Protein AF-A0A841EJ86-F1 (afdb_monomer_lite)

Radius of gyration: 20.36 Å; chains: 1; bounding box: 58×32×57 Å

Sequence (121 aa):
MKILSAFILLLLFTLSLSCKDEEVSPQKAILGKWELVGIGNGKVEISANLKWYDEYLEDSILLQHEYSRGKIVKTKYYWESNGFLNTDGTTYKCVFYKDTMQLDYAHANALFMTLFYKRVK

Structure (mmCIF, N/CA/C/O backbone):
data_AF-A0A841EJ86-F1
#
_entry.id   AF-A0A841EJ86-F1
#
loop_
_atom_site.group_PDB
_atom_site.id
_atom_site.type_symbol
_atom_site.label_atom_id
_atom_site.label_alt_id
_atom_site.label_comp_id
_atom_site.label_asym_id
_atom_site.label_entity_id
_atom_site.label_seq_id
_atom_site.pdbx_PDB_ins_code
_atom_site.Cartn_x
_atom_site.Cartn_y
_atom_site.Cartn_z
_atom_site.occupancy
_atom_site.B_iso_or_equiv
_atom_site.auth_seq_id
_atom_site.auth_comp_id
_atom_site.auth_asym_id
_atom_site.auth_atom_id
_atom_site.pdbx_PDB_model_num
ATOM 1 N N . MET A 1 1 ? -39.566 -19.416 -39.316 1.00 54.56 1 MET A N 1
ATOM 2 C CA . MET A 1 1 ? -38.544 -18.344 -39.430 1.00 54.56 1 MET A CA 1
ATOM 3 C C . MET A 1 1 ? -38.637 -17.246 -38.361 1.00 54.56 1 MET A C 1
ATOM 5 O O . MET A 1 1 ? -37.594 -16.740 -37.985 1.00 54.56 1 MET A O 1
ATOM 9 N N . LYS A 1 2 ? -39.816 -16.884 -37.818 1.00 57.81 2 LYS A N 1
ATOM 10 C CA . LYS A 1 2 ? -39.936 -15.785 -36.827 1.00 57.81 2 LYS A CA 1
ATOM 11 C C . LYS A 1 2 ? -39.357 -16.097 -35.429 1.00 57.81 2 LYS A C 1
ATOM 13 O O . LYS A 1 2 ? -38.797 -15.214 -34.796 1.00 57.81 2 LYS A O 1
ATOM 18 N N . ILE A 1 3 ? -39.439 -17.352 -34.978 1.00 62.75 3 ILE A N 1
ATOM 19 C CA . ILE A 1 3 ? -39.014 -17.773 -33.623 1.00 62.75 3 ILE A CA 1
ATOM 20 C C . ILE A 1 3 ? -37.482 -17.821 -33.488 1.00 62.75 3 ILE A C 1
ATOM 22 O O . ILE A 1 3 ? -36.939 -17.371 -32.485 1.00 62.75 3 ILE A O 1
ATOM 26 N N . LEU A 1 4 ? -36.779 -18.288 -34.528 1.00 67.12 4 LEU A N 1
ATOM 27 C CA . LEU A 1 4 ? -35.311 -18.350 -34.548 1.00 67.12 4 LEU A CA 1
ATOM 28 C C . LEU A 1 4 ? -34.688 -16.945 -34.465 1.00 67.12 4 LEU A C 1
ATOM 30 O O . LEU A 1 4 ? -33.714 -16.734 -33.752 1.00 67.12 4 LEU A O 1
ATOM 34 N N . SER A 1 5 ? -35.306 -15.968 -35.137 1.00 70.06 5 SER A N 1
ATOM 35 C CA . SER A 1 5 ? -34.858 -14.572 -35.121 1.00 70.06 5 SER A CA 1
ATOM 36 C C . SER A 1 5 ? -35.024 -13.915 -33.748 1.00 70.06 5 SER A C 1
ATOM 38 O O . SER A 1 5 ? -34.175 -13.122 -33.351 1.00 70.06 5 SER A O 1
ATOM 40 N N . ALA A 1 6 ? -36.087 -14.255 -33.010 1.00 72.12 6 ALA A N 1
ATOM 41 C CA . ALA A 1 6 ? -36.310 -13.749 -31.656 1.00 72.12 6 ALA A CA 1
ATOM 42 C C . ALA A 1 6 ? -35.306 -14.340 -30.651 1.00 72.12 6 ALA A C 1
ATOM 44 O O . ALA A 1 6 ? -34.808 -13.627 -29.784 1.00 72.12 6 ALA A O 1
ATOM 45 N N . PHE A 1 7 ? -34.957 -15.621 -30.809 1.00 75.75 7 PHE A N 1
ATOM 46 C CA . PHE A 1 7 ? -33.970 -16.297 -29.964 1.00 75.75 7 PHE A CA 1
ATOM 47 C C . PHE A 1 7 ? -32.558 -15.719 -30.133 1.00 75.75 7 PHE A C 1
ATOM 49 O O . PHE A 1 7 ? -31.850 -15.516 -29.150 1.00 75.75 7 PHE A O 1
ATOM 56 N N . ILE A 1 8 ? -32.170 -15.397 -31.371 1.00 79.38 8 ILE A N 1
ATOM 57 C CA . ILE A 1 8 ? -30.879 -14.762 -31.671 1.00 79.38 8 ILE A CA 1
ATOM 58 C C . ILE A 1 8 ? -30.817 -13.349 -31.073 1.00 79.38 8 ILE A C 1
ATOM 60 O O . ILE A 1 8 ? -29.804 -12.986 -30.479 1.00 79.38 8 ILE A O 1
ATOM 64 N N . LEU A 1 9 ? -31.903 -12.570 -31.160 1.00 76.19 9 LEU A N 1
ATOM 65 C CA . LEU A 1 9 ? -31.963 -11.236 -30.551 1.00 76.19 9 LEU A CA 1
ATOM 66 C C . LEU A 1 9 ? -31.848 -11.292 -29.019 1.00 76.19 9 LEU A C 1
ATOM 68 O O . LEU A 1 9 ? -31.169 -10.455 -28.430 1.00 76.19 9 LEU A O 1
ATOM 72 N N . LEU A 1 10 ? -32.476 -12.287 -28.384 1.00 75.25 10 LEU A N 1
ATOM 73 C CA . LEU A 1 10 ? -32.421 -12.490 -26.935 1.00 75.25 10 LEU A CA 1
ATOM 74 C C . LEU A 1 10 ? -31.005 -12.873 -26.468 1.00 75.25 10 LEU A C 1
ATOM 76 O O . LEU A 1 10 ? -30.510 -12.306 -25.498 1.00 75.25 10 LEU A O 1
ATOM 80 N N . LEU A 1 11 ? -30.327 -13.768 -27.196 1.00 71.75 11 LEU A N 1
ATOM 81 C CA . LEU A 1 11 ? -28.929 -14.145 -26.938 1.00 71.75 11 LEU A CA 1
ATOM 82 C C . LEU A 1 11 ? -27.973 -12.949 -27.074 1.00 71.75 11 LEU A C 1
ATOM 84 O O . LEU A 1 11 ? -27.108 -12.750 -26.220 1.00 71.75 11 LEU A O 1
ATOM 88 N N . LEU A 1 12 ? -28.168 -12.105 -28.092 1.00 70.06 12 LEU A N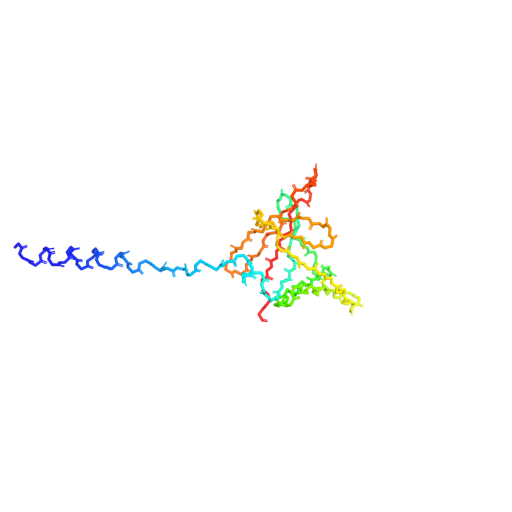 1
ATOM 89 C CA . LEU A 1 12 ? -27.387 -10.876 -28.270 1.00 70.06 12 LEU A CA 1
ATOM 90 C C . LEU A 1 12 ? -27.630 -9.858 -27.145 1.00 70.06 12 LEU A C 1
ATOM 92 O O . LEU A 1 12 ? -26.693 -9.181 -26.727 1.00 70.06 12 LEU A O 1
ATOM 96 N N . PHE A 1 13 ? -28.851 -9.785 -26.606 1.00 67.31 13 PHE A N 1
ATOM 97 C CA . PHE A 1 13 ? -29.176 -8.904 -25.478 1.00 67.31 13 PHE A CA 1
ATOM 98 C C . PHE A 1 13 ? -28.584 -9.391 -24.147 1.00 67.31 13 PHE A C 1
ATOM 100 O O . PHE A 1 13 ? -28.262 -8.585 -23.281 1.00 67.31 13 PHE A O 1
ATOM 107 N N . THR A 1 14 ? -28.394 -10.702 -23.972 1.00 67.00 14 THR A N 1
ATOM 108 C CA . THR A 1 14 ? -27.728 -11.240 -22.771 1.00 67.00 14 THR A CA 1
ATOM 109 C C . THR A 1 14 ? -26.212 -11.034 -22.770 1.00 67.00 14 THR A C 1
ATOM 111 O O . THR A 1 14 ? -25.611 -10.985 -21.702 1.00 67.00 14 THR A O 1
ATOM 114 N N . LEU A 1 15 ? -25.587 -10.849 -23.941 1.00 58.78 15 LEU A N 1
ATOM 115 C CA . LEU A 1 15 ? -24.146 -10.585 -24.055 1.00 58.78 15 LEU A CA 1
ATOM 116 C C . LEU A 1 15 ? -23.770 -9.134 -23.702 1.00 58.78 15 LEU A C 1
ATOM 118 O O . LEU A 1 15 ? -22.637 -8.880 -23.301 1.00 58.78 15 LEU A O 1
ATOM 122 N N . SER A 1 16 ? -24.702 -8.179 -23.802 1.00 56.28 16 SER A N 1
ATOM 123 C CA . SER A 1 16 ? -24.466 -6.775 -23.421 1.00 56.28 16 SER A CA 1
ATOM 124 C C . SER A 1 16 ? -24.610 -6.509 -21.917 1.00 56.28 16 SER A C 1
ATOM 126 O O . SER A 1 16 ? -24.213 -5.444 -21.448 1.00 56.28 16 SER A O 1
ATOM 128 N N . LEU A 1 17 ? -25.111 -7.487 -21.154 1.00 55.22 17 LEU A N 1
ATOM 129 C CA . LEU A 1 17 ? -25.090 -7.502 -19.687 1.00 55.22 17 LEU A CA 1
ATOM 130 C C . LEU A 1 17 ? -23.768 -8.043 -19.122 1.00 55.22 17 LEU A C 1
ATOM 132 O O . LEU A 1 17 ? -23.691 -8.311 -17.923 1.00 55.22 17 LEU A O 1
ATOM 136 N N . SER A 1 18 ? -22.731 -8.196 -19.959 1.00 49.03 18 SER A N 1
ATOM 137 C CA . SER A 1 18 ? -21.370 -8.439 -19.483 1.00 49.03 18 SER A CA 1
ATOM 138 C C . SER A 1 18 ? -21.050 -7.411 -18.405 1.00 49.03 18 SER A C 1
ATOM 140 O O . SER A 1 18 ? -21.053 -6.208 -18.669 1.00 49.03 18 SER A O 1
ATOM 142 N N . CYS A 1 19 ? -20.856 -7.930 -17.194 1.00 51.38 19 CYS A N 1
ATOM 143 C CA . CYS A 1 19 ? -20.554 -7.221 -15.964 1.00 51.38 19 CYS A CA 1
ATOM 144 C C . CYS A 1 19 ? -19.675 -6.007 -16.275 1.00 51.38 19 CYS A C 1
ATOM 146 O O . CYS A 1 19 ? -18.512 -6.158 -16.653 1.00 51.38 19 CYS A O 1
ATOM 148 N N . LYS A 1 20 ? -20.240 -4.800 -16.176 1.00 48.56 20 LYS A N 1
ATOM 149 C CA . LYS A 1 20 ? -19.410 -3.612 -16.019 1.00 48.56 20 LYS A CA 1
ATOM 150 C C . LYS A 1 20 ? -18.858 -3.735 -14.612 1.00 48.56 20 LYS A C 1
ATOM 152 O O . LYS A 1 20 ? -19.505 -3.283 -13.672 1.00 48.56 20 LYS A O 1
ATOM 157 N N . ASP A 1 21 ? -17.728 -4.416 -14.465 1.00 57.06 21 ASP A N 1
ATOM 158 C CA . ASP A 1 21 ? -16.911 -4.205 -13.283 1.00 57.06 21 ASP A CA 1
ATOM 159 C C . ASP A 1 21 ? -16.674 -2.695 -13.253 1.00 57.06 21 ASP A C 1
ATOM 161 O O . ASP A 1 21 ? -16.119 -2.130 -14.199 1.00 57.06 21 ASP A O 1
ATOM 165 N N . GLU A 1 22 ? -17.252 -2.019 -12.256 1.00 59.75 22 GLU A N 1
ATOM 166 C CA . GLU A 1 22 ? -17.001 -0.599 -12.058 1.00 59.75 22 GLU A CA 1
ATOM 167 C C . GLU A 1 22 ? -15.489 -0.441 -12.005 1.00 59.75 22 GLU A C 1
ATOM 169 O O . GLU A 1 22 ? -14.822 -1.049 -11.167 1.00 59.75 22 GLU A O 1
ATOM 174 N N . GLU A 1 23 ? -14.941 0.315 -12.952 1.00 64.56 23 GLU A N 1
ATOM 175 C CA . GLU A 1 23 ? -13.515 0.580 -13.009 1.00 64.56 23 GLU A CA 1
ATOM 176 C C . GLU A 1 23 ? -13.154 1.396 -11.763 1.00 64.56 23 GLU A C 1
ATOM 178 O O . GLU A 1 23 ? -13.346 2.613 -11.692 1.00 64.56 23 GLU A O 1
ATOM 183 N N . VAL A 1 24 ? -12.730 0.697 -10.709 1.00 75.69 24 VAL A N 1
ATOM 184 C CA . VAL A 1 24 ? -12.353 1.323 -9.446 1.00 75.69 24 VAL A CA 1
ATOM 185 C C . VAL A 1 24 ? -11.042 2.053 -9.684 1.00 75.69 24 VAL A C 1
ATOM 187 O O . VAL A 1 24 ? -10.022 1.435 -9.992 1.00 75.69 24 VAL A O 1
ATOM 190 N N . SER A 1 25 ? -11.058 3.377 -9.529 1.00 87.62 25 SER A N 1
ATOM 191 C CA . SER A 1 25 ? -9.847 4.176 -9.693 1.00 87.62 25 SER A CA 1
ATOM 192 C C . SER A 1 25 ? -8.762 3.717 -8.702 1.00 87.62 25 SER A C 1
ATOM 194 O O . SER A 1 25 ? -9.097 3.353 -7.569 1.00 87.62 25 SER A O 1
ATOM 196 N N . PRO A 1 26 ? -7.464 3.763 -9.057 1.00 89.44 26 PRO A N 1
ATOM 197 C CA . PRO A 1 26 ? -6.375 3.354 -8.163 1.00 89.44 26 PRO A CA 1
ATOM 198 C C . PRO A 1 26 ? -6.436 4.011 -6.774 1.00 89.44 26 PRO A C 1
ATOM 200 O O . PRO A 1 26 ? -6.183 3.362 -5.760 1.00 89.44 26 PRO A O 1
ATOM 203 N N . GLN A 1 27 ? -6.869 5.276 -6.719 1.00 92.06 27 GLN A N 1
ATOM 204 C CA . GLN A 1 27 ? -7.035 6.048 -5.484 1.00 92.06 27 GLN A CA 1
ATOM 205 C C . GLN A 1 27 ? -8.086 5.454 -4.546 1.00 92.06 27 GLN A C 1
ATOM 207 O O . GLN A 1 27 ? -7.926 5.532 -3.334 1.00 92.06 27 GLN A O 1
ATOM 212 N N . LYS A 1 28 ? -9.153 4.869 -5.098 1.00 93.38 28 LYS A N 1
ATOM 213 C CA . LYS A 1 28 ? -10.173 4.163 -4.318 1.00 93.38 28 LYS A CA 1
ATOM 214 C C . LYS A 1 28 ? -9.749 2.728 -4.030 1.00 93.38 28 LYS A C 1
ATOM 216 O O . LYS A 1 28 ? -9.981 2.234 -2.933 1.00 93.38 28 LYS A O 1
ATOM 221 N N . ALA A 1 29 ? -9.111 2.069 -4.996 1.00 93.69 29 ALA A N 1
ATOM 222 C CA . ALA A 1 29 ? -8.712 0.672 -4.889 1.00 93.69 29 ALA A CA 1
ATOM 223 C C . ALA A 1 29 ? -7.703 0.437 -3.755 1.00 93.69 29 ALA A C 1
ATOM 225 O O . ALA A 1 29 ? -7.784 -0.594 -3.083 1.00 93.69 29 ALA A O 1
ATOM 226 N N . ILE A 1 30 ? -6.799 1.394 -3.513 1.00 95.88 30 ILE A N 1
ATOM 227 C CA . ILE A 1 30 ? -5.764 1.288 -2.479 1.00 95.88 30 ILE A CA 1
ATOM 228 C C . ILE A 1 30 ? -6.300 1.367 -1.050 1.00 95.88 30 ILE A C 1
ATOM 230 O O . ILE A 1 30 ? -5.649 0.861 -0.141 1.00 95.88 30 ILE A O 1
ATOM 234 N N . LEU A 1 31 ? -7.471 1.966 -0.832 1.00 96.00 31 LEU A N 1
ATOM 235 C CA . LEU A 1 31 ? -7.985 2.204 0.514 1.00 96.00 31 LEU A CA 1
ATOM 236 C C . LEU A 1 31 ? -8.202 0.896 1.288 1.00 96.00 31 LEU A C 1
ATOM 238 O O . LEU A 1 31 ? -8.572 -0.149 0.731 1.00 96.00 31 LEU A O 1
ATOM 242 N N . GLY A 1 32 ? -7.995 0.984 2.600 1.00 95.69 32 GLY A N 1
ATOM 243 C CA . GLY A 1 32 ? -8.125 -0.124 3.539 1.00 95.69 32 GLY A CA 1
ATOM 244 C C . GLY A 1 32 ? -6.799 -0.812 3.854 1.00 95.69 32 GLY A C 1
ATOM 245 O O . GLY A 1 32 ? -5.720 -0.253 3.661 1.00 95.69 32 GLY A O 1
ATOM 246 N N . LYS A 1 33 ? -6.901 -2.029 4.397 1.00 95.94 33 LYS A N 1
ATOM 247 C CA . LYS A 1 33 ? -5.782 -2.776 4.984 1.00 95.94 33 LYS A CA 1
ATOM 248 C C . LYS A 1 33 ? -5.222 -3.828 4.034 1.00 95.94 33 LYS A C 1
ATOM 250 O O . LYS A 1 33 ? -5.969 -4.618 3.448 1.00 95.94 33 LYS A O 1
ATOM 255 N N . TRP A 1 34 ? -3.899 -3.895 3.971 1.00 95.94 34 TRP A N 1
ATOM 256 C CA . TRP A 1 34 ? -3.142 -4.777 3.095 1.00 95.94 34 TRP A CA 1
ATOM 257 C C . TRP A 1 34 ? -2.034 -5.482 3.872 1.00 95.94 34 TRP A C 1
ATOM 259 O O . TRP A 1 34 ? -1.156 -4.840 4.431 1.00 95.94 34 TRP A O 1
ATOM 269 N N . GLU A 1 35 ? -2.052 -6.811 3.894 1.00 94.12 35 GLU A N 1
ATOM 270 C CA . GLU A 1 35 ? -0.981 -7.631 4.466 1.00 94.12 35 GLU A CA 1
ATOM 271 C C . GLU A 1 35 ? 0.022 -7.965 3.364 1.00 94.12 35 GLU A C 1
ATOM 273 O O . GLU A 1 35 ? -0.371 -8.460 2.305 1.00 94.12 35 GLU A O 1
ATOM 278 N N . LEU A 1 36 ? 1.313 -7.724 3.585 1.00 92.69 36 LEU A N 1
ATOM 279 C CA . LEU A 1 36 ? 2.326 -8.165 2.627 1.00 92.69 36 LEU A CA 1
ATOM 280 C C . LEU A 1 36 ? 2.538 -9.665 2.742 1.00 92.69 36 LEU A C 1
ATOM 282 O O . LEU A 1 36 ? 2.753 -10.216 3.819 1.00 92.69 36 LEU A O 1
ATOM 286 N N . VAL A 1 37 ? 2.516 -10.308 1.587 1.00 92.19 37 VAL A N 1
ATOM 287 C CA . VAL A 1 37 ? 2.589 -11.759 1.444 1.00 92.19 37 VAL A CA 1
ATOM 288 C C . VAL A 1 37 ? 3.776 -12.198 0.594 1.00 92.19 37 VAL A C 1
ATOM 290 O O . VAL A 1 37 ? 4.078 -13.387 0.545 1.00 92.19 37 VAL A O 1
ATOM 293 N N . GLY A 1 38 ? 4.456 -11.275 -0.090 1.00 91.56 38 GLY A N 1
ATOM 294 C CA . GLY A 1 38 ? 5.611 -11.618 -0.908 1.00 91.56 38 GLY A CA 1
ATOM 295 C C . GLY A 1 38 ? 6.437 -10.423 -1.361 1.00 91.56 38 GLY A C 1
ATOM 296 O O . GLY A 1 38 ? 5.939 -9.300 -1.413 1.00 91.56 38 GLY A O 1
ATOM 297 N N . ILE A 1 39 ? 7.685 -10.694 -1.739 1.00 90.25 39 ILE A N 1
ATOM 298 C CA . ILE A 1 39 ? 8.614 -9.717 -2.318 1.00 90.25 39 ILE A CA 1
ATOM 299 C C . ILE A 1 39 ? 9.343 -10.274 -3.549 1.00 90.25 39 ILE A C 1
ATOM 301 O O . ILE A 1 39 ? 9.543 -11.479 -3.688 1.00 90.25 39 ILE A O 1
ATOM 305 N N . GLY A 1 40 ? 9.795 -9.377 -4.419 1.00 86.75 40 GLY A N 1
ATOM 306 C CA . GLY A 1 40 ? 10.758 -9.630 -5.489 1.00 86.75 40 GLY A CA 1
ATOM 307 C C . GLY A 1 40 ? 10.222 -10.182 -6.805 1.00 86.75 40 GLY A C 1
ATOM 308 O O . GLY A 1 40 ? 9.048 -10.520 -6.949 1.00 86.75 40 GLY A O 1
ATOM 309 N N . ASN A 1 41 ? 11.121 -10.249 -7.791 1.00 77.12 41 ASN A N 1
ATOM 310 C CA . ASN A 1 41 ? 10.815 -10.485 -9.209 1.00 77.12 41 ASN A CA 1
ATOM 311 C C . ASN A 1 41 ? 10.579 -11.980 -9.500 1.00 77.12 41 ASN A C 1
ATOM 313 O O . ASN A 1 41 ? 11.318 -12.620 -10.242 1.00 77.12 41 ASN A O 1
ATOM 317 N N . GLY A 1 42 ? 9.579 -12.545 -8.831 1.00 75.44 42 GLY A N 1
ATOM 318 C CA . GLY A 1 42 ? 9.290 -13.981 -8.779 1.00 75.44 42 GLY A CA 1
ATOM 319 C C . GLY A 1 42 ? 8.482 -14.406 -7.550 1.00 75.44 42 GLY A C 1
ATOM 320 O O . GLY A 1 42 ? 8.324 -15.601 -7.334 1.00 75.44 42 GLY A O 1
ATOM 321 N N . LYS A 1 43 ? 7.987 -13.437 -6.757 1.00 80.31 43 LYS A N 1
ATOM 322 C CA . LYS A 1 43 ? 7.224 -13.609 -5.512 1.00 80.31 43 LYS A CA 1
ATOM 323 C C . LYS A 1 43 ? 7.846 -14.645 -4.570 1.00 80.31 43 LYS A C 1
ATOM 325 O O . LYS A 1 43 ? 7.421 -15.793 -4.495 1.00 80.31 43 LYS A O 1
ATOM 330 N N . VAL A 1 44 ? 8.812 -14.196 -3.781 1.00 85.88 44 VAL A N 1
ATOM 331 C CA . VAL A 1 44 ? 9.285 -14.925 -2.603 1.00 85.88 44 VAL A CA 1
ATOM 332 C C . VAL A 1 44 ? 8.298 -14.675 -1.471 1.00 85.88 44 VAL A C 1
ATOM 334 O O . VAL A 1 44 ? 8.085 -13.525 -1.087 1.00 85.88 44 VAL A O 1
ATOM 337 N N . GLU A 1 45 ? 7.673 -15.734 -0.961 1.00 86.69 45 GLU A N 1
ATOM 338 C CA . GLU A 1 45 ? 6.753 -15.630 0.171 1.00 86.69 45 GLU A CA 1
ATOM 339 C C . GLU A 1 45 ? 7.474 -15.168 1.436 1.00 86.69 45 GLU A C 1
ATOM 341 O O . GLU A 1 45 ? 8.623 -15.529 1.703 1.00 86.69 45 GLU A O 1
ATOM 346 N N . ILE A 1 46 ? 6.781 -14.363 2.231 1.00 83.44 46 ILE A N 1
ATOM 347 C CA . ILE A 1 46 ? 7.327 -13.846 3.482 1.00 83.44 46 ILE A CA 1
ATOM 348 C C . ILE A 1 46 ? 7.042 -14.838 4.600 1.00 83.44 46 ILE A C 1
ATOM 350 O O . ILE A 1 46 ? 5.936 -15.364 4.722 1.00 83.44 46 ILE A O 1
ATOM 354 N N . SER A 1 47 ? 8.051 -15.077 5.438 1.00 77.88 47 SER A N 1
ATOM 355 C CA . SER A 1 47 ? 7.900 -15.897 6.639 1.00 77.88 47 SER A CA 1
ATOM 356 C C . SER A 1 47 ? 6.762 -15.373 7.517 1.00 77.88 47 SER A C 1
ATOM 358 O O . SER A 1 47 ? 6.637 -14.168 7.728 1.00 77.88 47 SER A O 1
ATOM 360 N N . ALA A 1 48 ? 5.981 -16.280 8.108 1.00 71.88 48 ALA A N 1
ATOM 361 C CA . ALA A 1 48 ? 4.864 -15.940 8.992 1.00 71.88 48 ALA A CA 1
ATOM 362 C C . ALA A 1 48 ? 5.257 -15.028 10.173 1.00 71.88 48 ALA A C 1
ATOM 364 O O . ALA A 1 48 ? 4.405 -14.335 10.725 1.00 71.88 48 ALA A O 1
ATOM 365 N N . ASN A 1 49 ? 6.544 -15.001 10.534 1.00 71.44 49 ASN A N 1
ATOM 366 C CA . ASN A 1 49 ? 7.084 -14.195 11.630 1.00 71.44 49 ASN A CA 1
ATOM 367 C C . ASN A 1 49 ? 7.401 -12.741 11.221 1.00 71.44 49 ASN A C 1
ATOM 369 O O . ASN A 1 49 ? 7.685 -11.914 12.083 1.00 71.44 49 ASN A O 1
ATOM 373 N N . LEU A 1 50 ? 7.375 -12.430 9.920 1.00 70.88 50 LEU A N 1
ATOM 374 C CA . LEU A 1 50 ? 7.689 -11.120 9.334 1.00 70.88 50 LEU A CA 1
ATOM 375 C C . LEU A 1 50 ? 6.446 -10.479 8.708 1.00 70.88 50 LEU A C 1
ATOM 377 O O . LEU A 1 50 ? 6.505 -9.864 7.646 1.00 70.88 50 LEU A O 1
ATOM 381 N N . LYS A 1 51 ? 5.297 -10.639 9.363 1.00 74.00 51 LYS A N 1
ATOM 382 C CA . LYS A 1 51 ? 4.072 -9.973 8.936 1.00 74.00 51 LYS A CA 1
ATOM 383 C C . LYS A 1 51 ? 4.170 -8.477 9.227 1.00 74.00 51 LYS A C 1
ATOM 385 O O . LYS A 1 51 ? 4.532 -8.062 10.330 1.00 74.00 51 LYS A O 1
ATOM 390 N N . TRP A 1 52 ? 3.785 -7.678 8.245 1.00 85.12 52 TRP A N 1
ATOM 391 C CA . TRP A 1 52 ? 3.464 -6.262 8.399 1.00 85.12 52 TRP A CA 1
ATOM 392 C C . TRP A 1 52 ? 2.185 -5.971 7.605 1.00 85.12 52 TRP A C 1
ATOM 394 O O . TRP A 1 52 ? 1.867 -6.697 6.652 1.00 85.12 52 TRP A O 1
ATOM 404 N N . TYR A 1 53 ? 1.422 -4.967 8.027 1.00 90.50 53 TYR A N 1
ATOM 405 C CA . TYR A 1 53 ? 0.268 -4.501 7.265 1.00 90.50 53 TYR A CA 1
ATOM 406 C C . TYR A 1 53 ? 0.310 -2.997 7.052 1.00 90.50 53 TYR A C 1
ATOM 408 O O . TYR A 1 53 ? 0.689 -2.244 7.949 1.00 90.50 53 TYR A O 1
ATOM 416 N N . ASP A 1 54 ? -0.119 -2.605 5.862 1.00 94.94 54 ASP A N 1
ATOM 417 C CA . ASP A 1 54 ? -0.233 -1.232 5.406 1.00 94.94 54 ASP A CA 1
ATOM 418 C C . ASP A 1 54 ? -1.724 -0.869 5.341 1.00 94.94 54 ASP A C 1
ATOM 420 O O . ASP A 1 54 ? -2.518 -1.559 4.697 1.00 94.94 54 ASP A O 1
ATOM 424 N N . GLU A 1 55 ? -2.129 0.189 6.039 1.00 96.56 55 GLU A N 1
ATOM 425 C CA . GLU A 1 55 ? -3.486 0.736 6.006 1.00 96.56 55 GLU A CA 1
ATOM 426 C C . GLU A 1 55 ? -3.480 2.114 5.345 1.00 96.56 55 GLU A C 1
ATOM 428 O O . GLU A 1 55 ? -2.891 3.059 5.873 1.00 96.56 55 GLU A O 1
ATOM 433 N N . TYR A 1 56 ? -4.145 2.221 4.193 1.00 96.88 56 TYR A N 1
ATOM 434 C CA . TYR A 1 56 ? -4.287 3.466 3.440 1.00 96.88 56 TYR A CA 1
ATOM 435 C C . TYR A 1 56 ? -5.637 4.111 3.760 1.00 96.88 56 TYR A C 1
ATOM 437 O O . TYR A 1 56 ? -6.694 3.523 3.506 1.00 96.88 56 TYR A O 1
ATOM 445 N N . LEU A 1 57 ? -5.588 5.317 4.322 1.00 97.19 57 LEU A N 1
ATOM 446 C CA . LEU A 1 57 ? -6.742 6.094 4.767 1.00 97.19 57 LEU A CA 1
ATOM 447 C C . LEU A 1 57 ? -7.102 7.203 3.772 1.00 97.19 57 LEU A C 1
ATOM 449 O O . LEU A 1 57 ? -6.241 7.737 3.079 1.00 97.19 57 LEU A O 1
ATOM 453 N N . GLU A 1 58 ? -8.375 7.604 3.752 1.00 96.44 58 GLU A N 1
ATOM 454 C CA . GLU A 1 58 ? -8.896 8.631 2.833 1.00 96.44 58 GLU A CA 1
ATOM 455 C C . GLU A 1 58 ? -8.199 9.998 2.953 1.00 96.44 58 GLU A C 1
ATOM 457 O O . GLU A 1 58 ? -8.172 10.762 1.991 1.00 96.44 58 GLU A O 1
ATOM 462 N N . ASP A 1 59 ? -7.604 10.304 4.109 1.00 96.38 59 ASP A N 1
ATOM 463 C CA . ASP A 1 59 ? -6.871 11.543 4.385 1.00 96.38 59 ASP A CA 1
ATOM 464 C C . ASP A 1 59 ? -5.391 11.494 3.951 1.00 96.38 59 ASP A C 1
ATOM 466 O O . ASP A 1 59 ? -4.572 12.293 4.416 1.00 96.38 59 ASP A O 1
ATOM 470 N N . SER A 1 60 ? -5.040 10.579 3.037 1.00 96.00 60 SER A N 1
ATOM 471 C CA . SER A 1 60 ? -3.683 10.394 2.502 1.00 96.00 60 SER A CA 1
ATOM 472 C C . SER A 1 60 ? -2.653 9.982 3.562 1.00 96.00 60 SER A C 1
ATOM 474 O O . SER A 1 60 ? -1.454 10.266 3.452 1.00 96.00 60 SER A O 1
ATOM 476 N N . ILE A 1 61 ? -3.122 9.298 4.605 1.00 97.25 61 ILE A N 1
ATOM 477 C CA . ILE A 1 61 ? -2.294 8.709 5.652 1.00 97.25 61 ILE A CA 1
ATOM 478 C C . ILE A 1 61 ? -2.105 7.216 5.391 1.00 97.25 61 ILE A C 1
ATOM 480 O O . ILE A 1 61 ? -3.066 6.479 5.190 1.00 97.25 61 ILE A O 1
ATOM 484 N N . LEU A 1 62 ? -0.850 6.775 5.450 1.00 97.00 62 LEU A N 1
ATOM 485 C CA . LEU A 1 62 ? -0.460 5.371 5.467 1.00 97.00 62 LEU A CA 1
ATOM 486 C C . LEU A 1 62 ? -0.016 4.999 6.887 1.00 97.00 62 LEU A C 1
ATOM 488 O O . LEU A 1 62 ? 0.890 5.625 7.447 1.00 97.00 62 LEU A O 1
ATOM 492 N N . LEU A 1 63 ? -0.651 3.983 7.466 1.00 95.12 63 LEU A N 1
ATOM 493 C CA . LEU A 1 63 ? -0.227 3.360 8.716 1.00 95.12 63 LEU A CA 1
ATOM 494 C C . LEU A 1 63 ? 0.453 2.028 8.407 1.00 95.12 63 LEU A C 1
ATOM 496 O O . LEU A 1 63 ? -0.171 1.132 7.849 1.00 95.12 63 LEU A O 1
ATOM 500 N N . GLN A 1 64 ? 1.719 1.895 8.785 1.00 92.75 64 GLN A N 1
ATOM 501 C CA . GLN A 1 64 ? 2.486 0.662 8.630 1.00 92.75 64 GLN A CA 1
ATOM 502 C C . GLN A 1 64 ? 2.666 0.012 9.993 1.00 92.75 64 GLN A C 1
ATOM 504 O O . GLN A 1 64 ? 3.162 0.639 10.934 1.00 92.75 64 GLN A O 1
ATOM 509 N N . HIS A 1 65 ? 2.267 -1.245 10.104 1.00 89.81 65 HIS A N 1
ATOM 510 C CA . HIS A 1 65 ? 2.215 -1.955 11.370 1.00 89.81 65 HIS A CA 1
ATOM 511 C C . HIS A 1 65 ? 3.146 -3.161 11.348 1.00 89.81 65 HIS A C 1
ATOM 513 O O . HIS A 1 65 ? 2.931 -4.112 10.601 1.00 89.81 65 HIS A O 1
ATOM 519 N N . GLU A 1 66 ? 4.168 -3.143 12.201 1.00 81.12 66 GLU A N 1
ATOM 520 C CA . GLU A 1 66 ? 5.127 -4.241 12.345 1.00 81.12 66 GLU A CA 1
ATOM 521 C C . GLU A 1 66 ? 4.660 -5.184 13.471 1.00 81.12 66 GLU A C 1
ATOM 523 O O . GLU A 1 66 ? 4.745 -4.833 14.654 1.00 81.12 66 GLU A O 1
ATOM 528 N N . TYR A 1 67 ? 4.166 -6.387 13.128 1.00 71.06 67 TYR A N 1
ATOM 529 C CA . TYR A 1 67 ? 3.567 -7.323 14.100 1.00 71.06 67 TYR A CA 1
ATOM 530 C C . TYR A 1 67 ? 4.519 -7.696 15.239 1.00 71.06 67 TYR A C 1
ATOM 532 O O . TYR A 1 67 ? 4.110 -7.781 16.394 1.00 71.06 67 TYR A O 1
ATOM 540 N N . SER A 1 68 ? 5.794 -7.913 14.922 1.00 71.69 68 SER A N 1
ATOM 541 C CA . SER A 1 68 ? 6.801 -8.389 15.875 1.00 71.69 68 SER A CA 1
ATOM 542 C C . SER A 1 68 ? 7.144 -7.368 16.963 1.00 71.69 68 SER A C 1
ATOM 544 O O . SER A 1 68 ? 7.655 -7.745 18.016 1.00 71.69 68 SER A O 1
ATOM 546 N N . ARG A 1 69 ? 6.872 -6.078 16.726 1.00 72.50 69 ARG A N 1
ATOM 547 C CA . ARG A 1 69 ? 7.268 -4.978 17.618 1.00 72.50 69 ARG A CA 1
ATOM 548 C C . ARG A 1 69 ? 6.098 -4.152 18.142 1.00 72.50 69 ARG A C 1
ATOM 550 O O . ARG A 1 69 ? 6.321 -3.264 18.959 1.00 72.50 69 ARG A O 1
ATOM 557 N N . GLY A 1 70 ? 4.877 -4.402 17.661 1.00 77.50 70 GLY A N 1
ATOM 558 C CA . GLY A 1 70 ? 3.694 -3.605 18.005 1.00 77.50 70 GLY A CA 1
ATOM 559 C C . GLY A 1 70 ? 3.822 -2.130 17.609 1.00 77.50 70 GLY A C 1
ATOM 560 O O . GLY A 1 70 ? 3.128 -1.277 18.158 1.00 77.50 70 GLY A O 1
ATOM 561 N N . LYS A 1 71 ? 4.743 -1.811 16.692 1.00 83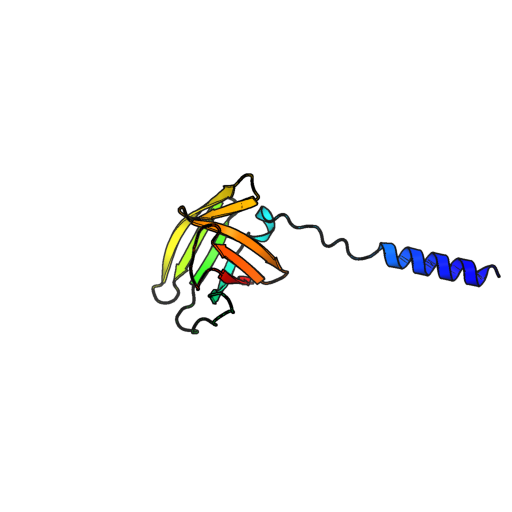.00 71 LYS A N 1
ATOM 562 C CA . LYS A 1 71 ? 5.048 -0.440 16.293 1.00 83.00 71 LYS A CA 1
ATOM 563 C C . LYS A 1 71 ? 4.162 -0.040 15.120 1.00 83.00 71 LYS A C 1
ATOM 565 O O . LYS A 1 71 ? 4.028 -0.794 14.158 1.00 83.00 71 LYS A O 1
ATOM 570 N N . ILE A 1 72 ? 3.619 1.171 15.206 1.00 89.38 72 ILE A N 1
ATOM 571 C CA . ILE A 1 72 ? 2.899 1.830 14.118 1.00 89.38 72 ILE A CA 1
ATOM 572 C C . ILE A 1 72 ? 3.775 2.969 13.611 1.00 89.38 72 ILE A C 1
ATOM 574 O O . ILE A 1 72 ? 4.177 3.842 14.384 1.00 89.38 72 ILE A O 1
ATOM 578 N N . VAL A 1 73 ? 4.078 2.957 12.319 1.00 90.81 73 VAL A N 1
ATOM 579 C CA . VAL A 1 73 ? 4.713 4.074 11.620 1.00 90.81 73 VAL A CA 1
ATOM 580 C C . VAL A 1 73 ? 3.640 4.769 10.800 1.00 90.81 73 VAL A C 1
ATOM 582 O O . VAL A 1 73 ? 2.961 4.144 9.993 1.00 90.81 73 VAL A O 1
ATOM 585 N N . LYS A 1 74 ? 3.469 6.070 11.032 1.00 94.50 74 LYS A N 1
ATOM 586 C CA . LYS A 1 74 ? 2.545 6.910 10.273 1.00 94.50 74 LYS A CA 1
ATOM 587 C C . LYS A 1 74 ? 3.336 7.695 9.236 1.00 94.50 74 LYS A C 1
ATOM 589 O O . LYS A 1 74 ? 4.208 8.477 9.607 1.00 94.50 74 LYS A O 1
ATOM 594 N N . THR A 1 75 ? 2.994 7.526 7.966 1.00 95.12 75 THR A N 1
ATOM 595 C CA . THR A 1 75 ? 3.549 8.311 6.860 1.00 95.12 75 THR A CA 1
ATOM 596 C C . THR A 1 75 ? 2.436 8.884 5.985 1.00 95.12 75 THR A C 1
ATOM 598 O O . THR A 1 75 ? 1.257 8.574 6.167 1.00 95.12 75 THR A O 1
ATOM 601 N N . LYS A 1 76 ? 2.797 9.781 5.070 1.00 96.19 76 LYS A N 1
ATOM 602 C CA . LYS A 1 76 ? 1.885 10.313 4.057 1.00 96.19 76 LYS A CA 1
ATOM 603 C C . LYS A 1 76 ? 2.109 9.590 2.740 1.00 96.19 76 LYS A C 1
ATOM 605 O O . LYS A 1 76 ? 3.246 9.265 2.395 1.00 96.19 76 LYS A O 1
ATOM 610 N N . TYR A 1 77 ? 1.031 9.411 1.992 1.00 97.12 77 TYR A N 1
ATOM 611 C CA . TYR A 1 77 ? 1.102 8.985 0.604 1.00 97.12 77 TYR A CA 1
ATOM 612 C C . TYR A 1 77 ? 0.401 9.992 -0.302 1.00 97.12 77 TYR A C 1
ATOM 614 O O . TYR A 1 77 ? -0.451 10.756 0.142 1.00 97.12 77 TYR A O 1
ATOM 622 N N . TYR A 1 78 ? 0.761 10.019 -1.577 1.00 96.56 78 TYR A N 1
ATOM 623 C CA . TYR A 1 78 ? 0.033 10.795 -2.575 1.00 96.56 78 TYR A CA 1
ATOM 624 C C . TYR A 1 78 ? 0.145 10.146 -3.949 1.00 96.56 78 TYR A C 1
ATOM 626 O O . TYR A 1 78 ? 1.042 9.345 -4.204 1.00 96.56 78 TYR A O 1
ATOM 634 N N . TRP A 1 79 ? -0.787 10.496 -4.830 1.00 95.56 79 TRP A N 1
ATOM 635 C CA . TRP A 1 79 ? -0.768 10.074 -6.223 1.00 95.56 79 TRP A CA 1
ATOM 636 C C . TRP A 1 79 ? -0.143 11.169 -7.078 1.00 95.56 79 TRP A C 1
ATOM 638 O O . TRP A 1 79 ? -0.573 12.323 -7.038 1.00 95.56 79 TRP A O 1
ATOM 648 N N . GLU A 1 80 ? 0.874 10.808 -7.846 1.00 94.25 80 GLU A N 1
ATOM 649 C CA . GLU A 1 80 ? 1.460 11.663 -8.869 1.00 94.25 80 GLU A CA 1
ATOM 650 C C . GLU A 1 80 ? 0.507 11.799 -10.071 1.00 94.25 80 GLU A C 1
ATOM 652 O O . GLU A 1 80 ? -0.363 10.957 -10.312 1.00 94.25 80 GLU A O 1
ATOM 657 N N . SER A 1 81 ? 0.676 12.855 -10.872 1.00 92.12 81 SER A N 1
ATOM 658 C CA . SER A 1 81 ? -0.173 13.121 -12.048 1.00 92.12 81 SER A CA 1
ATOM 659 C C . SER A 1 81 ? -0.083 12.042 -13.134 1.00 92.12 81 SER A C 1
ATOM 661 O O . SER A 1 81 ? -0.996 11.896 -13.942 1.00 92.12 81 SER A O 1
ATOM 663 N N . ASN A 1 82 ? 1.005 11.276 -13.142 1.00 89.50 82 ASN A N 1
ATOM 664 C CA . ASN A 1 82 ? 1.255 10.135 -14.024 1.00 89.50 82 ASN A CA 1
ATOM 665 C C . ASN A 1 82 ? 0.633 8.817 -13.507 1.00 89.50 82 ASN A C 1
ATOM 667 O O . ASN A 1 82 ? 0.776 7.785 -14.159 1.00 89.50 82 ASN A O 1
ATOM 671 N N . GLY A 1 83 ? -0.050 8.841 -12.355 1.00 89.88 83 GLY A 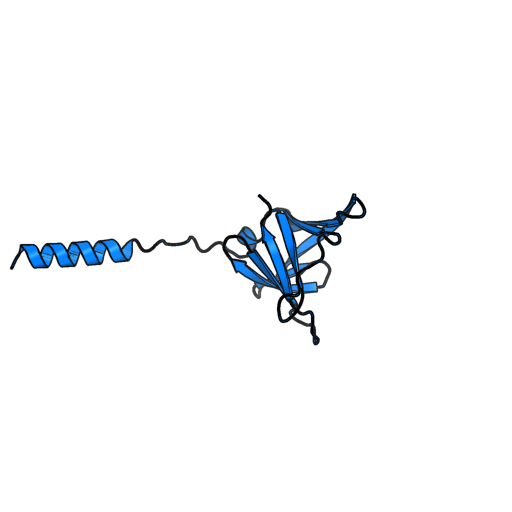N 1
ATOM 672 C CA . GLY A 1 83 ? -0.704 7.677 -11.758 1.00 89.88 83 GLY A CA 1
ATOM 673 C C . GLY A 1 83 ? 0.185 6.820 -10.852 1.00 89.88 83 GLY A C 1
ATOM 674 O O . GLY A 1 83 ? -0.278 5.775 -10.397 1.00 89.88 83 GLY A O 1
ATOM 675 N N . PHE A 1 84 ? 1.426 7.227 -10.563 1.00 93.50 84 PHE A N 1
ATOM 676 C CA . PHE A 1 84 ? 2.254 6.541 -9.573 1.00 93.50 84 PHE A CA 1
ATOM 677 C C . PHE A 1 84 ? 1.875 6.921 -8.140 1.00 93.50 84 PHE A C 1
ATOM 679 O O . PHE A 1 84 ? 1.456 8.043 -7.857 1.00 93.50 84 PHE A O 1
ATOM 686 N N . LEU A 1 85 ? 2.044 5.972 -7.225 1.00 96.06 85 LEU A N 1
ATOM 687 C CA . LEU A 1 85 ? 1.905 6.187 -5.792 1.00 96.06 85 LEU A CA 1
ATOM 688 C C . LEU A 1 85 ? 3.260 6.589 -5.218 1.00 96.06 85 LEU A C 1
ATOM 690 O O . LEU A 1 85 ? 4.225 5.849 -5.374 1.00 96.06 85 LEU A O 1
ATOM 694 N N . ASN A 1 86 ? 3.328 7.697 -4.491 1.00 95.56 86 ASN A N 1
ATOM 695 C CA . ASN A 1 86 ? 4.498 8.050 -3.702 1.00 95.56 86 ASN A CA 1
ATOM 696 C C . ASN A 1 86 ? 4.216 7.832 -2.212 1.00 95.56 86 ASN A C 1
ATOM 698 O O . ASN A 1 86 ? 3.207 8.310 -1.691 1.00 95.56 86 ASN A O 1
ATOM 702 N N . THR A 1 87 ? 5.115 7.133 -1.523 1.00 94.19 87 THR A N 1
ATOM 703 C CA . THR A 1 87 ? 5.111 6.993 -0.062 1.00 94.19 87 THR A CA 1
ATOM 704 C C . THR A 1 87 ? 6.511 7.288 0.458 1.00 94.19 87 THR A C 1
ATOM 706 O O . THR A 1 87 ? 7.457 6.593 0.085 1.00 94.19 87 THR A O 1
ATOM 709 N N . ASP A 1 88 ? 6.653 8.297 1.316 1.00 89.31 88 ASP A N 1
ATOM 710 C CA . ASP A 1 88 ? 7.934 8.656 1.949 1.00 89.31 88 ASP A CA 1
ATOM 711 C C . ASP A 1 88 ? 9.122 8.767 0.963 1.00 89.31 88 ASP A C 1
ATOM 713 O O . ASP A 1 88 ? 10.203 8.224 1.174 1.00 89.31 88 ASP A O 1
ATOM 717 N N . GLY A 1 89 ? 8.899 9.407 -0.192 1.00 87.69 89 GLY A N 1
ATOM 718 C CA . GLY A 1 89 ? 9.934 9.587 -1.216 1.00 87.69 89 GLY A CA 1
ATOM 719 C C . GLY A 1 89 ? 10.188 8.363 -2.103 1.00 87.69 89 GLY A C 1
ATOM 720 O O . GLY A 1 89 ? 11.001 8.442 -3.020 1.00 87.69 89 GLY A O 1
ATOM 721 N N . THR A 1 90 ? 9.469 7.260 -1.890 1.00 90.75 90 THR A N 1
ATOM 722 C CA . THR A 1 90 ? 9.499 6.092 -2.775 1.00 90.75 90 THR A CA 1
ATOM 723 C C . THR A 1 90 ? 8.300 6.096 -3.715 1.00 90.75 90 THR A C 1
ATOM 725 O O . THR A 1 90 ? 7.162 6.151 -3.255 1.00 90.75 90 THR A O 1
ATOM 728 N N . THR A 1 91 ? 8.554 5.996 -5.020 1.00 93.31 91 THR A N 1
ATOM 729 C CA . THR A 1 91 ? 7.515 5.973 -6.060 1.00 93.31 91 THR A CA 1
ATOM 730 C C . THR A 1 91 ? 7.267 4.549 -6.560 1.00 93.31 91 THR A C 1
ATOM 732 O O . THR A 1 91 ? 8.207 3.816 -6.884 1.00 93.31 91 THR A O 1
ATOM 735 N N . TYR A 1 92 ? 5.991 4.179 -6.664 1.00 93.75 92 TYR A N 1
ATOM 736 C CA . TYR A 1 92 ? 5.524 2.857 -7.055 1.00 93.75 92 TYR A CA 1
ATOM 737 C C . TYR A 1 92 ? 4.520 2.913 -8.200 1.00 93.75 92 TYR A C 1
ATOM 739 O O . TYR A 1 92 ? 3.617 3.751 -8.232 1.00 93.75 92 TYR A O 1
ATOM 747 N N . LYS A 1 93 ? 4.609 1.926 -9.087 1.00 92.75 93 LYS A N 1
ATOM 748 C CA . LYS A 1 93 ? 3.509 1.508 -9.949 1.00 92.75 93 LYS A CA 1
ATOM 749 C C . LYS A 1 93 ? 2.596 0.568 -9.175 1.00 92.75 93 LYS A C 1
ATOM 751 O O . LYS A 1 93 ? 3.049 -0.454 -8.671 1.00 92.75 93 LYS A O 1
ATOM 756 N N . CYS A 1 94 ? 1.310 0.896 -9.121 1.00 92.56 94 CYS A N 1
ATOM 757 C CA . CYS A 1 94 ? 0.308 0.063 -8.467 1.00 92.56 94 CYS A CA 1
ATOM 758 C C . CYS A 1 94 ? -0.462 -0.770 -9.490 1.00 92.56 94 CYS A C 1
ATOM 760 O O . CYS A 1 94 ? -0.943 -0.241 -10.493 1.00 92.56 94 CYS A O 1
ATOM 762 N N . VAL A 1 95 ? -0.641 -2.056 -9.201 1.00 92.44 95 VAL A N 1
ATOM 763 C CA . VAL A 1 95 ? -1.585 -2.924 -9.911 1.00 92.44 95 VAL A CA 1
ATOM 764 C C . VAL A 1 95 ? -2.540 -3.530 -8.893 1.00 92.44 95 VAL A C 1
ATOM 766 O O . VAL A 1 95 ? -2.111 -4.155 -7.921 1.00 92.44 95 VAL A O 1
ATOM 769 N N . PHE A 1 9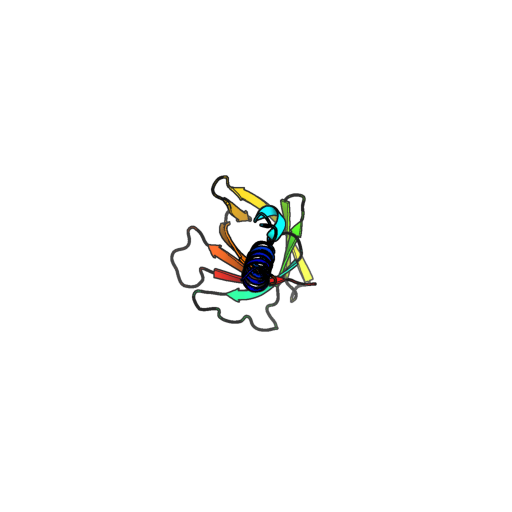6 ? -3.839 -3.341 -9.118 1.00 92.19 96 PHE A N 1
ATOM 770 C CA . PHE A 1 96 ? -4.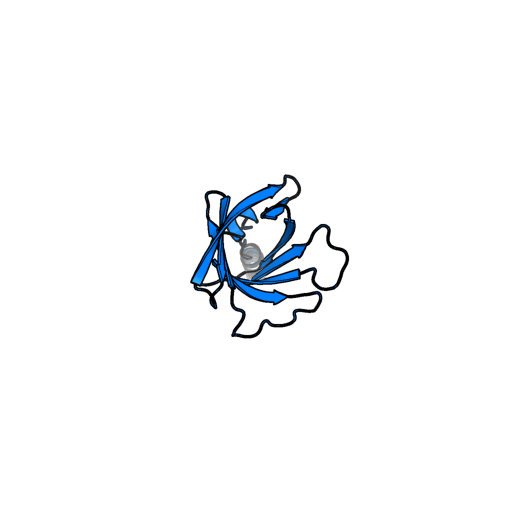893 -3.854 -8.252 1.00 92.19 96 PHE A CA 1
ATOM 771 C C . PHE A 1 96 ? -5.625 -5.007 -8.925 1.00 92.19 96 PHE A C 1
ATOM 773 O O . PHE A 1 96 ? -6.020 -4.927 -10.085 1.00 92.19 96 PHE A O 1
ATOM 780 N N . TYR A 1 97 ? -5.850 -6.057 -8.150 1.00 89.81 97 TYR A N 1
ATOM 781 C CA . TYR A 1 97 ? -6.786 -7.130 -8.443 1.00 89.81 97 TYR A CA 1
ATOM 782 C C . TYR A 1 97 ? -7.817 -7.184 -7.310 1.00 89.81 97 TYR A C 1
ATOM 784 O O . TYR A 1 97 ? -7.682 -6.483 -6.306 1.00 89.81 97 TYR A O 1
ATOM 792 N N . LYS A 1 98 ? -8.829 -8.050 -7.433 1.00 87.19 98 LYS A N 1
ATOM 793 C CA . LYS A 1 98 ? -9.943 -8.146 -6.473 1.00 87.19 98 LYS A CA 1
ATOM 794 C C . LYS A 1 98 ? -9.504 -8.141 -4.998 1.00 87.19 98 LYS A C 1
ATOM 796 O O . LYS A 1 98 ? -10.000 -7.338 -4.216 1.00 87.19 98 LYS A O 1
ATOM 801 N N . ASP A 1 99 ? -8.556 -9.008 -4.641 1.00 92.50 99 ASP A N 1
ATOM 802 C CA . ASP A 1 99 ? -8.093 -9.193 -3.255 1.00 92.50 99 ASP A CA 1
ATOM 803 C C . ASP A 1 99 ? -6.569 -9.042 -3.098 1.00 92.50 99 ASP A C 1
ATOM 805 O O . ASP A 1 99 ? -6.026 -9.326 -2.029 1.00 92.50 99 ASP A O 1
ATOM 809 N N . THR A 1 100 ? -5.858 -8.615 -4.146 1.00 93.94 100 THR A N 1
ATOM 810 C CA . THR A 1 100 ? -4.393 -8.491 -4.129 1.00 93.94 100 THR A CA 1
ATOM 811 C C . THR A 1 100 ? -3.929 -7.185 -4.747 1.00 93.94 100 THR A C 1
ATOM 813 O O . THR A 1 100 ? -4.504 -6.717 -5.726 1.00 93.94 100 THR A O 1
ATOM 816 N N . MET A 1 101 ? -2.853 -6.634 -4.200 1.00 94.88 101 MET A N 1
ATOM 817 C CA . MET A 1 101 ? -2.189 -5.436 -4.703 1.00 94.88 101 MET A CA 1
ATOM 818 C C . MET A 1 101 ? -0.724 -5.760 -4.975 1.00 94.88 101 MET A C 1
ATOM 820 O O . MET A 1 101 ? -0.085 -6.485 -4.213 1.00 94.88 101 MET A O 1
ATOM 824 N N . GLN A 1 102 ? -0.201 -5.214 -6.063 1.00 94.06 102 GLN A N 1
ATOM 825 C CA . GLN A 1 102 ? 1.208 -5.269 -6.414 1.00 94.06 102 GLN A CA 1
ATOM 826 C C . GLN A 1 102 ? 1.755 -3.842 -6.469 1.00 94.06 102 GLN A C 1
ATOM 828 O O . GLN A 1 102 ? 1.159 -2.988 -7.128 1.00 94.06 102 GLN A O 1
ATOM 833 N N . LEU A 1 103 ? 2.870 -3.594 -5.781 1.00 93.75 103 LEU A N 1
ATOM 834 C CA . LEU A 1 103 ? 3.611 -2.336 -5.854 1.00 93.75 103 LEU A CA 1
ATOM 835 C C . LEU A 1 103 ? 4.971 -2.595 -6.492 1.00 93.75 103 LEU A C 1
ATOM 837 O O . LEU A 1 103 ? 5.801 -3.277 -5.893 1.00 93.75 103 LEU A O 1
ATOM 841 N N . ASP A 1 104 ? 5.201 -2.040 -7.679 1.00 92.06 104 ASP A N 1
ATOM 842 C CA . ASP A 1 104 ? 6.499 -2.106 -8.345 1.00 92.06 104 ASP A CA 1
ATOM 843 C C . ASP A 1 104 ? 7.267 -0.798 -8.146 1.00 92.06 104 ASP A C 1
ATOM 845 O O . ASP A 1 104 ? 6.750 0.271 -8.460 1.00 92.06 104 ASP A O 1
ATOM 849 N N . TYR A 1 105 ? 8.507 -0.854 -7.668 1.00 90.75 105 TYR A N 1
ATOM 850 C CA . TYR A 1 105 ? 9.357 0.332 -7.536 1.00 90.75 105 TYR A CA 1
ATOM 851 C C . TYR A 1 105 ? 9.618 0.963 -8.913 1.00 90.75 105 TYR A C 1
ATOM 853 O O . TYR A 1 105 ? 10.132 0.304 -9.816 1.00 90.75 105 TYR A O 1
ATOM 861 N N . ALA A 1 106 ? 9.322 2.256 -9.069 1.00 87.12 106 ALA A N 1
ATOM 862 C CA . ALA A 1 106 ? 9.438 2.945 -10.357 1.00 87.12 106 ALA A CA 1
ATOM 863 C C . ALA A 1 106 ? 10.893 3.242 -10.779 1.00 87.12 106 ALA A C 1
ATOM 865 O O . ALA A 1 106 ? 11.178 3.359 -11.970 1.00 87.12 106 ALA A O 1
ATOM 866 N N . HIS A 1 107 ? 11.819 3.371 -9.818 1.00 76.44 107 HIS A N 1
ATOM 867 C CA . HIS A 1 107 ? 13.195 3.843 -10.056 1.00 76.44 107 HIS A CA 1
ATOM 868 C C . HIS A 1 107 ? 14.293 2.945 -9.450 1.00 76.44 107 HIS A C 1
ATOM 870 O O . HIS A 1 107 ? 15.435 3.378 -9.307 1.00 76.44 107 HIS A O 1
ATOM 876 N N . ALA A 1 108 ? 13.975 1.704 -9.071 1.00 66.25 108 ALA A N 1
ATOM 877 C CA . ALA A 1 108 ? 14.955 0.768 -8.510 1.00 66.25 108 ALA A CA 1
ATOM 878 C C . ALA A 1 108 ? 15.571 -0.131 -9.600 1.00 66.25 108 ALA A C 1
ATOM 880 O O . ALA A 1 108 ? 14.870 -0.568 -10.501 1.00 66.25 108 ALA A O 1
ATOM 881 N N . ASN A 1 109 ? 16.871 -0.441 -9.505 1.00 62.19 109 ASN A N 1
ATOM 882 C CA . ASN A 1 109 ? 17.625 -1.185 -10.532 1.00 62.19 109 ASN A CA 1
ATOM 883 C C . ASN A 1 109 ? 18.046 -2.621 -10.130 1.00 62.19 109 ASN A C 1
ATOM 885 O O . ASN A 1 109 ? 18.952 -3.172 -10.751 1.00 62.19 109 ASN A O 1
ATOM 889 N N . ALA A 1 110 ? 17.443 -3.271 -9.121 1.00 54.09 110 ALA A N 1
ATOM 890 C CA . ALA A 1 110 ? 17.819 -4.656 -8.782 1.00 54.09 110 ALA A CA 1
ATOM 891 C C . ALA A 1 110 ? 16.743 -5.473 -8.040 1.00 54.09 110 ALA A C 1
ATOM 893 O O . ALA A 1 110 ? 16.162 -4.993 -7.073 1.00 54.09 110 ALA A O 1
ATOM 894 N N . LEU A 1 111 ? 16.573 -6.728 -8.497 1.00 53.28 111 LEU A N 1
ATOM 895 C CA . LEU A 1 111 ? 16.097 -8.000 -7.891 1.00 53.28 111 LEU A CA 1
ATOM 896 C C . LEU A 1 111 ? 14.880 -8.049 -6.929 1.00 53.28 111 LEU A C 1
ATOM 898 O O . LEU A 1 111 ? 14.175 -9.060 -6.933 1.00 53.28 111 LEU A O 1
ATOM 902 N N . PHE A 1 112 ? 14.568 -7.000 -6.167 1.00 58.91 112 PHE A N 1
ATOM 903 C CA . PHE A 1 112 ? 13.425 -6.931 -5.247 1.00 58.91 112 PHE A CA 1
ATOM 904 C C . PHE A 1 112 ? 12.471 -5.785 -5.599 1.00 58.91 112 PHE A C 1
ATOM 906 O O . PHE A 1 112 ? 12.129 -4.966 -4.753 1.00 58.91 112 PHE A O 1
ATOM 913 N N . MET A 1 113 ? 12.066 -5.692 -6.865 1.00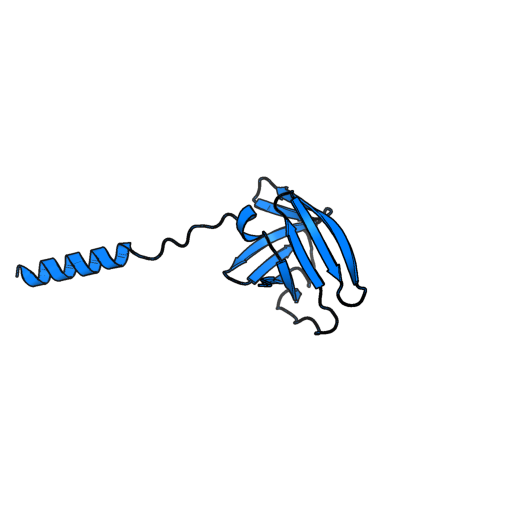 82.12 113 MET A N 1
ATOM 914 C CA . MET A 1 113 ? 11.336 -4.520 -7.357 1.00 82.12 113 MET A CA 1
ATOM 915 C C . MET A 1 113 ? 9.835 -4.573 -7.124 1.00 82.12 113 MET A C 1
ATOM 917 O O . MET A 1 113 ? 9.159 -3.621 -7.490 1.00 82.12 113 MET A O 1
ATOM 921 N N . THR A 1 114 ? 9.321 -5.634 -6.511 1.00 90.31 114 THR A N 1
ATOM 922 C CA . THR A 1 114 ? 7.883 -5.826 -6.370 1.00 90.31 114 THR A CA 1
ATOM 923 C C . THR A 1 114 ? 7.517 -6.232 -4.955 1.00 90.31 114 THR A C 1
ATOM 925 O O . THR A 1 114 ? 8.110 -7.149 -4.389 1.00 90.31 114 THR A O 1
ATOM 928 N N . LEU A 1 115 ? 6.504 -5.577 -4.404 1.00 91.94 115 LEU A N 1
ATOM 929 C CA . LEU A 1 115 ? 5.846 -5.942 -3.159 1.00 91.94 115 LEU A CA 1
ATOM 930 C C . LEU A 1 115 ? 4.459 -6.501 -3.483 1.00 91.94 115 LEU A C 1
ATOM 932 O O . LEU A 1 115 ? 3.702 -5.897 -4.244 1.00 91.94 115 LEU A O 1
ATOM 936 N N . PHE A 1 116 ? 4.120 -7.652 -2.907 1.00 93.81 116 PHE A N 1
ATOM 937 C CA . PHE A 1 116 ? 2.829 -8.308 -3.103 1.00 93.81 116 PHE A CA 1
ATOM 938 C C . PHE A 1 116 ? 2.026 -8.298 -1.818 1.00 93.81 116 PHE A C 1
ATOM 940 O O . PHE A 1 116 ? 2.468 -8.827 -0.798 1.00 93.81 116 PHE A O 1
ATOM 947 N N . TYR A 1 117 ? 0.807 -7.791 -1.907 1.00 94.50 117 TYR A N 1
ATOM 948 C CA . TYR A 1 117 ? -0.107 -7.652 -0.791 1.00 94.50 117 TYR A CA 1
ATOM 949 C C . TYR A 1 117 ? -1.409 -8.407 -1.024 1.00 94.50 117 TYR A C 1
ATOM 951 O O . TYR A 1 117 ? -1.863 -8.585 -2.158 1.00 94.50 117 TYR A O 1
ATOM 959 N N . LYS A 1 118 ? -2.042 -8.795 0.078 1.00 94.75 118 LYS A N 1
ATOM 960 C CA . LYS A 1 118 ? -3.387 -9.356 0.136 1.00 94.75 118 LYS A CA 1
ATOM 961 C C . LYS A 1 118 ? -4.270 -8.468 1.004 1.00 94.75 118 LYS A C 1
ATOM 963 O O . LYS A 1 118 ? -3.842 -8.002 2.057 1.00 94.75 118 LYS A O 1
ATOM 968 N N . ARG A 1 119 ? -5.510 -8.244 0.575 1.00 95.06 119 ARG A N 1
ATOM 969 C CA . ARG A 1 119 ? -6.477 -7.452 1.337 1.00 95.06 119 ARG A CA 1
ATOM 970 C C . ARG A 1 119 ? -6.815 -8.147 2.658 1.00 95.06 119 ARG A C 1
ATOM 972 O O . ARG A 1 119 ? -7.104 -9.346 2.678 1.00 95.06 119 ARG A O 1
ATOM 979 N N . VAL A 1 120 ? -6.812 -7.382 3.744 1.00 92.19 120 VAL A N 1
ATOM 980 C CA . VAL A 1 120 ? -7.307 -7.815 5.056 1.00 92.19 120 VAL A CA 1
ATOM 981 C C . VAL A 1 120 ? -8.774 -7.403 5.159 1.00 92.19 120 VAL A C 1
ATOM 983 O O . VAL A 1 120 ? -9.108 -6.249 4.890 1.00 92.19 120 VAL A O 1
ATOM 986 N N . LYS A 1 121 ? -9.644 -8.366 5.476 1.00 81.00 121 LYS A N 1
ATOM 987 C CA . LYS A 1 121 ? -11.083 -8.150 5.678 1.00 81.00 121 LYS A CA 1
ATOM 988 C C . LYS A 1 121 ? -11.386 -7.781 7.122 1.00 81.00 121 LYS A C 1
ATOM 990 O O . LYS A 1 121 ? -10.688 -8.323 8.007 1.00 81.00 121 LYS A O 1
#

Foldseek 3Di:
DVVVVVVVVVVVVVVVVPDPPPPQQPLRLQAAKKKWQAWWDPTDGDDPQAIWMWHQDPVQWIWIAGPNPRDTDIWGWDADPVGWIDTPNWTWDWDDDPFKIKTAGPDDDDTGRIIIIGGDD

pLDDT: mean 83.37, std 13.59, range [48.56, 97.25]

Organism: NCBI:txid502909

Secondary structure (DSSP, 8-state):
-HHHHHHHHHHHHHHTT--------HHHHT-EEEEEEEETTTTEEPPGGG-EEEEE-TTSEEEEEETTTTEEEEEEEEE-TTS-EEETTEEEEEEE-SSEEEEEESS--SS--EEEEEE--